Protein AF-A0A2A7UWH9-F1 (afdb_monomer_lite)

Organism: Comamonas terrigena (NCBI:txid32013)

Sequence (131 aa):
MLSTFETRFSTLLKKLEAAPSCDNAEAAFTLFRDLWVASNEEHASPSSVLEYLRSRRFCAEHGWQGLSTGVCYVDNSESPDTRLYLHQDGSIVIQRLTPDSSTILFSKPGRRKKTEQAAPVPADASHDIGH

Secondary structure (DSSP, 8-state):
-PPPHHHHHHHHHHHHHHSPPPSSHHHHHHHHHHHHHHHHHHTT--HHHHHHHHH--SSGGGT-BSTTSSEEEEE-SS-TTEEEEEETTS-EEEEEE-SS-EEEEEEE---------PPPPPP--------

pLDDT: mean 88.62, std 16.27, range [43.56, 98.44]

Structure (mmCIF, N/CA/C/O backbone):
data_AF-A0A2A7UWH9-F1
#
_entry.id   AF-A0A2A7UWH9-F1
#
loop_
_atom_site.group_PDB
_atom_site.id
_atom_site.type_symbol
_atom_site.label_atom_id
_atom_site.label_alt_id
_atom_site.label_comp_id
_atom_site.label_asym_id
_atom_site.label_entity_id
_atom_site.label_seq_id
_atom_site.pdbx_PDB_ins_code
_atom_site.Cartn_x
_atom_site.Cartn_y
_atom_site.Cartn_z
_atom_site.occupancy
_atom_site.B_iso_or_equiv
_atom_site.auth_seq_id
_atom_site.auth_comp_id
_atom_site.auth_asym_id
_atom_site.auth_atom_id
_atom_site.pdbx_PDB_model_num
ATOM 1 N N . MET A 1 1 ? 15.291 2.971 -19.918 1.00 52.66 1 MET A N 1
ATOM 2 C CA . MET A 1 1 ? 15.238 3.588 -18.575 1.00 52.66 1 MET A CA 1
ATOM 3 C C . MET A 1 1 ? 14.269 2.771 -17.748 1.00 52.66 1 MET A C 1
ATOM 5 O O . MET A 1 1 ? 13.200 2.469 -18.263 1.00 52.66 1 MET A O 1
ATOM 9 N N . LEU A 1 2 ? 14.649 2.365 -16.536 1.00 61.34 2 LEU A N 1
ATOM 10 C CA . LEU A 1 2 ? 13.701 1.749 -15.605 1.00 61.34 2 LEU A CA 1
ATOM 11 C C . LEU A 1 2 ? 12.663 2.805 -15.210 1.00 61.34 2 LEU A C 1
ATOM 13 O O . LEU A 1 2 ? 13.012 3.976 -15.047 1.00 61.34 2 LEU A O 1
ATOM 17 N N . SER A 1 3 ? 11.398 2.407 -15.100 1.00 79.44 3 SER A N 1
ATOM 18 C CA . SER A 1 3 ? 10.361 3.286 -14.564 1.00 79.44 3 SER A CA 1
ATOM 19 C C . SER A 1 3 ? 10.724 3.723 -13.142 1.00 79.44 3 SER A C 1
ATOM 21 O O . SER A 1 3 ? 11.386 2.992 -12.402 1.00 79.44 3 SER A O 1
ATOM 23 N N . THR A 1 4 ? 10.318 4.924 -12.744 1.00 90.31 4 THR A N 1
ATOM 24 C CA . THR A 1 4 ? 10.499 5.396 -11.365 1.00 90.31 4 THR A CA 1
ATOM 25 C C . THR A 1 4 ? 9.361 4.893 -10.480 1.00 90.31 4 THR A C 1
ATOM 27 O O . THR A 1 4 ? 8.282 4.554 -10.978 1.00 90.31 4 THR A O 1
ATOM 30 N N . PHE A 1 5 ? 9.587 4.883 -9.163 1.00 92.06 5 PHE A N 1
ATOM 31 C CA . PHE A 1 5 ? 8.538 4.644 -8.170 1.00 92.06 5 PHE A CA 1
ATOM 32 C C . PHE A 1 5 ? 7.292 5.494 -8.447 1.00 92.06 5 PHE A C 1
ATOM 34 O O . PHE A 1 5 ? 6.202 4.950 -8.582 1.00 92.06 5 PHE A O 1
ATOM 41 N N . GLU A 1 6 ? 7.472 6.805 -8.624 1.00 93.56 6 GLU A N 1
ATOM 42 C CA . GLU A 1 6 ? 6.387 7.771 -8.838 1.00 93.56 6 GLU A CA 1
ATOM 43 C C . GLU A 1 6 ? 5.535 7.448 -10.072 1.00 93.56 6 GLU A C 1
ATOM 45 O O . GLU A 1 6 ? 4.307 7.517 -10.021 1.00 93.56 6 GLU A O 1
ATOM 50 N N . THR A 1 7 ? 6.158 7.020 -11.176 1.00 94.62 7 THR A N 1
ATOM 51 C CA . THR A 1 7 ? 5.419 6.633 -12.386 1.00 94.62 7 THR A CA 1
ATOM 52 C C . THR A 1 7 ? 4.557 5.395 -12.135 1.00 94.62 7 THR A C 1
ATOM 54 O O . THR A 1 7 ? 3.369 5.387 -12.469 1.00 94.62 7 THR A O 1
ATOM 57 N N . ARG A 1 8 ? 5.122 4.359 -11.501 1.00 96.19 8 ARG A N 1
ATOM 58 C CA . ARG A 1 8 ? 4.374 3.139 -11.157 1.00 96.19 8 ARG A CA 1
ATOM 59 C C . ARG A 1 8 ? 3.269 3.433 -10.151 1.00 96.19 8 ARG A C 1
ATOM 61 O O . ARG A 1 8 ? 2.155 2.933 -10.294 1.00 96.19 8 ARG A O 1
ATOM 68 N N . PHE A 1 9 ? 3.570 4.260 -9.155 1.00 96.81 9 PHE A N 1
ATOM 69 C CA . PHE A 1 9 ? 2.654 4.664 -8.100 1.00 96.81 9 PHE A CA 1
ATOM 70 C C . PHE A 1 9 ? 1.474 5.462 -8.661 1.00 96.81 9 PHE A C 1
ATOM 72 O O . PHE A 1 9 ? 0.329 5.139 -8.368 1.00 96.81 9 PHE A O 1
ATOM 79 N N . SER A 1 10 ? 1.713 6.410 -9.571 1.00 96.94 10 SER A N 1
ATOM 80 C CA . SER A 1 10 ? 0.638 7.123 -10.270 1.00 96.94 10 SER A CA 1
ATOM 81 C C . SER A 1 10 ? -0.284 6.172 -11.047 1.00 96.94 10 SER A C 1
ATOM 83 O O . SER A 1 10 ? -1.510 6.302 -10.981 1.00 96.94 10 SER A O 1
ATOM 85 N N . THR A 1 11 ? 0.277 5.174 -11.740 1.00 97.81 11 THR A N 1
ATOM 86 C CA . THR A 1 11 ? -0.515 4.130 -12.414 1.00 97.81 11 THR A CA 1
ATOM 87 C C . THR A 1 11 ? -1.328 3.297 -11.419 1.00 97.81 11 THR A C 1
ATOM 89 O O . THR A 1 11 ? -2.509 3.048 -11.667 1.00 97.81 11 THR A O 1
ATOM 92 N N . LEU A 1 12 ? -0.751 2.928 -10.274 1.00 98.06 12 LEU A N 1
ATOM 93 C CA . LEU A 1 12 ? -1.465 2.229 -9.205 1.00 98.06 12 LEU A CA 1
ATOM 94 C C . LEU A 1 12 ? -2.662 3.034 -8.697 1.00 98.06 12 LEU A C 1
ATOM 96 O O . LEU A 1 12 ? -3.753 2.478 -8.593 1.00 98.06 12 LEU A O 1
ATOM 100 N N . LEU A 1 13 ? -2.480 4.326 -8.410 1.00 98.06 13 LEU A N 1
ATOM 101 C CA . LEU A 1 13 ? -3.563 5.175 -7.906 1.00 98.06 13 LEU A CA 1
ATOM 102 C C . LEU A 1 13 ? -4.736 5.228 -8.892 1.00 98.06 13 LEU A C 1
ATOM 104 O O . LEU A 1 13 ? -5.884 5.064 -8.489 1.00 98.06 13 LEU A O 1
ATOM 108 N N . LYS A 1 14 ? -4.457 5.349 -10.196 1.00 98.00 14 LYS A N 1
ATOM 109 C CA . LYS A 1 14 ? -5.494 5.302 -11.243 1.00 98.00 14 LYS A CA 1
ATOM 110 C C . LYS A 1 14 ? -6.238 3.965 -11.268 1.00 98.00 14 LYS A C 1
ATOM 112 O O . LYS A 1 14 ? -7.456 3.944 -11.430 1.00 98.00 14 LYS A O 1
ATOM 117 N N . LYS A 1 15 ? -5.526 2.846 -11.102 1.00 98.38 15 LYS A N 1
ATOM 118 C CA . LYS A 1 15 ? -6.151 1.515 -11.056 1.00 98.38 15 LYS A CA 1
ATOM 119 C C . LYS A 1 15 ? -6.996 1.327 -9.789 1.00 98.38 15 LYS A C 1
ATOM 121 O O . LYS A 1 15 ? -8.087 0.775 -9.878 1.00 98.38 15 LYS A O 1
ATOM 126 N N . LEU A 1 16 ? -6.530 1.806 -8.633 1.00 97.94 16 LEU A N 1
ATOM 127 C CA . LEU A 1 16 ? -7.284 1.767 -7.373 1.00 97.94 16 LEU A CA 1
ATOM 128 C C . LEU A 1 16 ? -8.559 2.618 -7.437 1.00 97.94 16 LEU A C 1
ATOM 130 O O . LEU A 1 16 ? -9.602 2.200 -6.928 1.00 97.94 16 LEU A O 1
ATOM 134 N N . GLU A 1 17 ? -8.499 3.780 -8.088 1.00 97.62 17 GLU A N 1
ATOM 135 C CA . GLU A 1 17 ? -9.665 4.638 -8.317 1.00 97.62 17 GLU A CA 1
ATOM 136 C C . GLU A 1 17 ? -10.764 3.870 -9.070 1.00 97.62 17 GLU A C 1
ATOM 138 O O . GLU A 1 17 ? -11.900 3.788 -8.600 1.00 97.62 17 GLU A O 1
ATOM 143 N N . ALA A 1 18 ? -10.398 3.200 -10.168 1.00 97.44 18 ALA A N 1
ATOM 144 C CA . ALA A 1 18 ? -11.317 2.434 -11.014 1.00 97.44 18 ALA A CA 1
ATOM 145 C C . ALA A 1 18 ? -11.770 1.085 -10.420 1.00 97.44 18 ALA A C 1
ATOM 147 O O . ALA A 1 18 ? -12.735 0.488 -10.900 1.00 97.44 18 ALA A O 1
ATOM 148 N N . ALA A 1 19 ? -11.077 0.574 -9.402 1.00 97.00 19 ALA A N 1
ATOM 149 C CA . ALA A 1 19 ? -11.380 -0.719 -8.802 1.00 97.00 19 ALA A CA 1
ATOM 150 C C . ALA A 1 19 ? -12.697 -0.709 -7.994 1.00 97.00 19 ALA A C 1
ATOM 152 O O . ALA A 1 19 ? -13.125 0.343 -7.509 1.00 97.00 19 ALA A O 1
ATOM 153 N N . PRO A 1 20 ? -13.343 -1.867 -7.777 1.00 95.56 20 PRO A N 1
ATOM 154 C CA . PRO A 1 20 ? -14.473 -1.961 -6.856 1.00 95.56 20 PRO A CA 1
ATOM 155 C C . PRO A 1 20 ? -14.048 -1.718 -5.396 1.00 95.56 20 PRO A C 1
ATOM 157 O O . PRO A 1 20 ? -12.888 -1.900 -5.025 1.00 95.56 20 PRO A O 1
ATOM 160 N N . SER A 1 21 ? -14.999 -1.319 -4.546 1.00 96.06 21 SER A N 1
ATOM 161 C CA . SER A 1 21 ? -14.794 -1.286 -3.091 1.00 96.06 21 SER A CA 1
ATOM 162 C C . SER A 1 21 ? -14.650 -2.699 -2.522 1.00 96.06 21 SER A C 1
ATOM 164 O O . SER A 1 21 ? -15.295 -3.636 -2.996 1.00 96.06 21 SER A O 1
ATOM 166 N N . CYS A 1 22 ? -13.826 -2.832 -1.483 1.00 96.94 22 CYS A N 1
ATOM 167 C CA . CYS A 1 22 ? -13.586 -4.090 -0.778 1.00 96.94 22 CYS A CA 1
ATOM 168 C C . CYS A 1 22 ? -14.472 -4.210 0.463 1.00 96.94 22 CYS A C 1
ATOM 170 O O . CYS A 1 22 ? -14.890 -3.199 1.017 1.00 96.94 22 CYS A O 1
ATOM 172 N N . ASP A 1 23 ? -14.722 -5.439 0.914 1.00 95.00 23 ASP A N 1
ATOM 173 C CA . ASP A 1 23 ? -15.596 -5.710 2.067 1.00 95.00 23 ASP A CA 1
ATOM 174 C C . ASP A 1 23 ? -14.830 -5.841 3.396 1.00 95.00 23 ASP A C 1
ATOM 176 O O . ASP A 1 23 ? -15.436 -5.827 4.470 1.00 95.00 23 ASP A O 1
ATOM 180 N N . ASN A 1 24 ? -13.510 -6.040 3.324 1.00 95.88 24 ASN A N 1
ATOM 181 C CA . ASN A 1 24 ? -12.623 -6.196 4.473 1.00 95.88 24 ASN A CA 1
ATOM 182 C C . ASN A 1 24 ? -11.152 -5.919 4.111 1.00 95.88 24 ASN A C 1
ATOM 184 O O . ASN A 1 24 ? -10.801 -5.769 2.936 1.00 95.88 24 ASN A O 1
ATOM 188 N N . ALA A 1 25 ? -10.292 -5.870 5.133 1.00 96.31 25 ALA A N 1
ATOM 189 C CA . ALA A 1 25 ? -8.866 -5.583 4.987 1.00 96.31 25 ALA A CA 1
ATOM 190 C C . ALA A 1 25 ? -8.109 -6.618 4.127 1.00 96.31 25 ALA A C 1
ATOM 192 O O . ALA A 1 25 ? -7.237 -6.234 3.355 1.00 96.31 25 ALA A O 1
ATOM 193 N N . GLU A 1 26 ? -8.447 -7.908 4.196 1.00 96.50 26 GLU A N 1
ATOM 194 C CA . GLU A 1 26 ? -7.784 -8.964 3.407 1.00 96.50 26 GLU A CA 1
ATOM 195 C C . GLU A 1 26 ? -8.112 -8.865 1.910 1.00 96.50 26 GLU A C 1
ATOM 197 O O . GLU A 1 26 ? -7.238 -9.023 1.051 1.00 96.50 26 GLU A O 1
ATOM 202 N N . ALA A 1 27 ? -9.369 -8.554 1.587 1.00 97.19 27 ALA A N 1
ATOM 203 C CA . ALA A 1 27 ? -9.802 -8.269 0.226 1.00 97.19 27 ALA A CA 1
ATOM 204 C C . ALA A 1 27 ? -9.110 -7.007 -0.309 1.00 97.19 27 ALA A C 1
ATOM 206 O O . ALA A 1 27 ? -8.596 -7.013 -1.428 1.00 97.19 27 ALA A O 1
ATOM 207 N N . ALA A 1 28 ? -9.019 -5.960 0.517 1.00 97.88 28 ALA A N 1
ATOM 208 C CA . ALA A 1 28 ? -8.311 -4.729 0.180 1.00 97.88 28 ALA A CA 1
ATOM 209 C C . ALA A 1 28 ? -6.808 -4.960 -0.044 1.00 97.88 28 ALA A C 1
ATOM 211 O O . ALA A 1 28 ? -6.241 -4.431 -1.000 1.00 97.88 28 ALA A O 1
ATOM 212 N N . PHE A 1 29 ? -6.173 -5.803 0.777 1.00 98.12 29 PHE A N 1
ATOM 213 C CA . PHE A 1 29 ? -4.785 -6.223 0.595 1.00 98.12 29 PHE A CA 1
ATOM 214 C C . PHE A 1 29 ? -4.585 -6.947 -0.737 1.00 98.12 29 PHE A C 1
ATOM 216 O O . PHE A 1 29 ? -3.669 -6.611 -1.487 1.00 98.12 29 PHE A O 1
ATOM 223 N N . THR A 1 30 ? -5.441 -7.928 -1.031 1.00 98.12 30 THR A N 1
ATOM 224 C CA . THR A 1 30 ? -5.357 -8.729 -2.258 1.00 98.12 30 THR A CA 1
ATOM 225 C C . THR A 1 30 ? -5.509 -7.838 -3.486 1.00 98.12 30 THR A C 1
ATOM 227 O O . THR A 1 30 ? -4.649 -7.860 -4.364 1.00 98.12 30 THR A O 1
ATOM 230 N N . LEU A 1 31 ? -6.529 -6.972 -3.494 1.00 98.31 31 LEU A N 1
ATOM 231 C CA . LEU A 1 31 ? -6.741 -5.988 -4.553 1.00 98.31 31 LEU A CA 1
ATOM 232 C C . LEU A 1 31 ? -5.522 -5.072 -4.720 1.00 98.31 31 LEU A C 1
ATOM 234 O O . LEU A 1 31 ? -5.017 -4.916 -5.830 1.00 98.31 31 LEU A O 1
ATOM 238 N N . PHE A 1 32 ? -5.031 -4.477 -3.629 1.00 98.19 32 PHE A N 1
ATOM 239 C CA . PHE A 1 32 ? -3.874 -3.584 -3.670 1.00 98.19 32 PHE A CA 1
ATOM 240 C C . PHE A 1 32 ? -2.638 -4.288 -4.240 1.00 98.19 32 PHE A C 1
ATOM 242 O O . PHE A 1 32 ? -1.991 -3.756 -5.141 1.00 98.19 32 PHE A O 1
ATOM 249 N N . ARG A 1 33 ? -2.317 -5.489 -3.741 1.00 98.12 33 ARG A N 1
ATOM 250 C CA . ARG A 1 33 ? -1.162 -6.275 -4.190 1.00 98.12 33 ARG A CA 1
ATOM 251 C C . ARG A 1 33 ? -1.257 -6.570 -5.681 1.00 98.12 33 ARG A C 1
ATOM 253 O O . ARG A 1 33 ? -0.28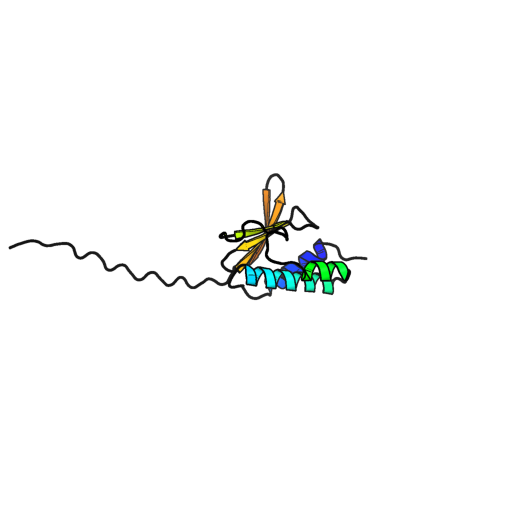8 -6.338 -6.401 1.00 98.12 33 ARG A O 1
ATOM 260 N N . ASP A 1 34 ? -2.404 -7.053 -6.143 1.00 98.44 34 ASP A N 1
ATOM 261 C CA . ASP A 1 34 ? -2.583 -7.466 -7.534 1.00 98.44 34 ASP A CA 1
ATOM 262 C C . ASP A 1 34 ? -2.492 -6.259 -8.481 1.00 98.44 34 ASP A C 1
ATOM 264 O O . ASP A 1 34 ? -1.813 -6.319 -9.509 1.00 98.44 34 ASP A O 1
ATOM 268 N N . LEU A 1 35 ? -3.068 -5.115 -8.096 1.00 98.38 35 LEU A N 1
ATOM 269 C CA . LEU A 1 35 ? -2.934 -3.867 -8.851 1.00 98.38 35 LEU A CA 1
ATOM 270 C C . LEU A 1 35 ? -1.513 -3.299 -8.814 1.00 98.38 35 LEU A C 1
ATOM 272 O O . LEU A 1 35 ? -1.063 -2.711 -9.803 1.00 98.38 35 LEU A O 1
ATOM 276 N N . TRP A 1 36 ? -0.784 -3.476 -7.711 1.00 97.69 36 TRP A N 1
ATOM 277 C CA . TRP A 1 36 ? 0.606 -3.042 -7.617 1.00 97.69 36 TRP A CA 1
ATOM 278 C C . TRP A 1 36 ? 1.522 -3.886 -8.499 1.00 97.69 36 TRP A C 1
ATOM 280 O O . TRP A 1 36 ? 2.346 -3.328 -9.225 1.00 97.69 36 TRP A O 1
ATOM 290 N N . VAL A 1 37 ? 1.324 -5.206 -8.526 1.00 97.75 37 VAL A N 1
ATOM 291 C CA . VAL A 1 37 ? 1.999 -6.115 -9.464 1.00 97.75 37 VAL A CA 1
ATOM 292 C C . VAL A 1 37 ? 1.695 -5.711 -10.906 1.00 97.75 37 VAL A C 1
ATOM 294 O O . VAL A 1 37 ? 2.632 -5.491 -11.668 1.00 97.75 37 VAL A O 1
ATOM 297 N N . ALA A 1 38 ? 0.420 -5.524 -11.261 1.00 97.88 38 ALA A N 1
ATOM 298 C CA . ALA A 1 38 ? 0.025 -5.134 -12.615 1.00 97.88 38 ALA A CA 1
ATOM 299 C C . ALA A 1 38 ? 0.625 -3.782 -13.038 1.00 97.88 38 ALA A C 1
ATOM 301 O O . ALA A 1 38 ? 1.047 -3.616 -14.178 1.00 97.88 38 ALA A O 1
ATOM 302 N N . SER A 1 39 ? 0.702 -2.816 -12.117 1.00 97.50 39 SER A N 1
ATOM 303 C CA . SER A 1 39 ? 1.342 -1.518 -12.378 1.00 97.50 39 SER A CA 1
ATOM 304 C C . SER A 1 39 ? 2.851 -1.662 -12.590 1.00 97.50 39 SER A C 1
ATOM 306 O O . SER A 1 39 ? 3.416 -1.000 -13.451 1.00 97.50 39 SER A O 1
ATOM 308 N N . ASN A 1 40 ? 3.519 -2.535 -11.833 1.00 96.69 40 ASN A N 1
ATOM 309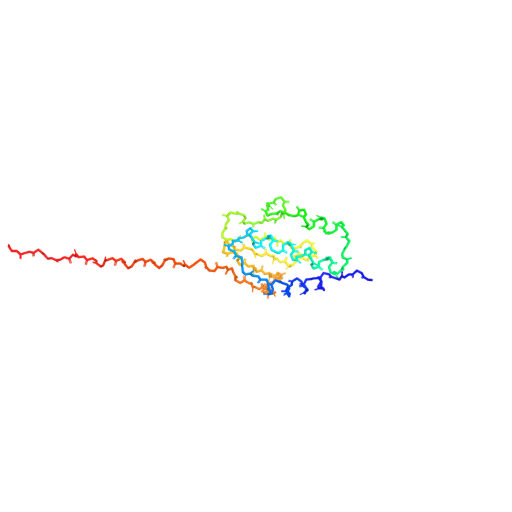 C CA . ASN A 1 40 ? 4.943 -2.814 -12.023 1.00 96.69 40 ASN A CA 1
ATOM 310 C C . ASN A 1 40 ? 5.221 -3.541 -13.346 1.00 96.69 40 ASN A C 1
ATOM 312 O O . ASN A 1 40 ? 6.200 -3.231 -14.020 1.00 96.69 40 ASN A O 1
ATOM 316 N N . GLU A 1 41 ? 4.354 -4.470 -13.733 1.00 96.31 41 GLU A N 1
ATOM 317 C CA . GLU A 1 41 ? 4.456 -5.222 -14.985 1.00 96.31 41 GLU A CA 1
ATOM 318 C C . GLU A 1 41 ? 4.256 -4.320 -16.214 1.00 96.31 41 GLU A C 1
ATOM 320 O O . GLU A 1 41 ? 5.071 -4.354 -17.134 1.00 96.31 41 GLU A O 1
ATOM 325 N N . GLU A 1 42 ? 3.257 -3.429 -16.186 1.00 96.62 42 GLU A N 1
ATOM 326 C CA . GLU A 1 42 ? 3.006 -2.420 -17.234 1.00 96.62 42 GLU A CA 1
ATOM 327 C C . GLU A 1 42 ? 4.218 -1.504 -17.474 1.00 96.62 42 GLU A C 1
ATOM 329 O O . GLU A 1 42 ? 4.468 -1.051 -18.589 1.00 96.62 42 GLU A O 1
ATOM 334 N N . HIS A 1 43 ? 5.005 -1.274 -16.425 1.00 95.69 43 HIS A N 1
ATOM 335 C CA . HIS A 1 43 ? 6.183 -0.412 -16.438 1.00 95.69 43 HIS A CA 1
ATOM 336 C C . HIS A 1 43 ? 7.511 -1.180 -16.503 1.00 95.69 43 HIS A C 1
ATOM 338 O O . HIS A 1 43 ? 8.558 -0.630 -16.138 1.00 95.69 43 HIS A O 1
ATOM 344 N N . ALA A 1 44 ? 7.464 -2.435 -16.965 1.00 94.25 44 ALA A N 1
ATOM 345 C CA . ALA A 1 44 ? 8.611 -3.308 -17.212 1.00 94.25 44 ALA A CA 1
ATOM 346 C C . ALA A 1 44 ? 9.575 -3.442 -16.015 1.00 94.25 44 ALA A C 1
ATOM 348 O O . ALA A 1 44 ? 10.797 -3.500 -16.189 1.00 94.25 44 ALA A O 1
ATOM 349 N N . SER A 1 45 ? 9.039 -3.483 -14.788 1.00 93.94 45 SER A N 1
ATOM 350 C CA . SER A 1 45 ? 9.834 -3.805 -13.599 1.00 93.94 45 SER A CA 1
ATOM 351 C C . SER A 1 45 ? 10.473 -5.200 -13.733 1.00 93.94 45 SER A C 1
ATOM 353 O O . SER A 1 45 ? 9.865 -6.099 -14.320 1.00 93.94 45 SER A O 1
ATOM 355 N N . PRO A 1 46 ? 11.674 -5.428 -13.165 1.00 94.56 46 PRO A N 1
ATOM 356 C CA . PRO A 1 46 ? 12.334 -6.733 -13.214 1.00 94.56 46 PRO A CA 1
ATOM 357 C C . PRO A 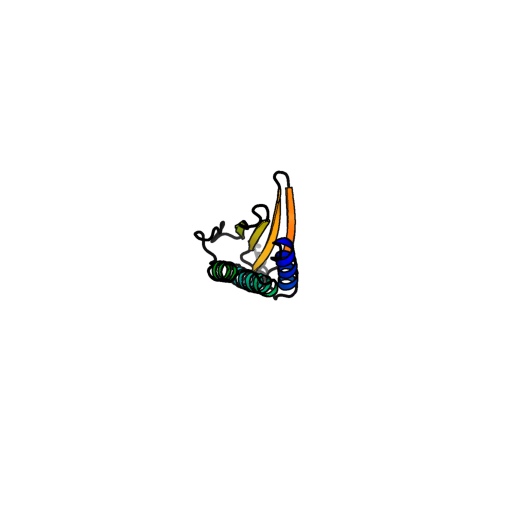1 46 ? 11.472 -7.865 -12.637 1.00 94.56 46 PRO A C 1
ATOM 359 O O . PRO A 1 46 ? 10.771 -7.666 -11.643 1.00 94.56 46 PRO A O 1
ATOM 362 N N . SER A 1 47 ? 11.594 -9.080 -13.183 1.00 95.12 47 SER A N 1
ATOM 363 C CA . SER A 1 47 ? 10.840 -10.255 -12.711 1.00 95.12 47 SER A CA 1
ATOM 364 C C . SER A 1 47 ? 11.030 -10.530 -11.219 1.00 95.12 47 SER A C 1
ATOM 366 O O . SER A 1 47 ? 10.069 -10.877 -10.542 1.00 95.12 47 SER A O 1
ATOM 368 N N . SER A 1 48 ? 12.229 -10.287 -10.681 1.00 95.31 48 SER A N 1
ATOM 369 C CA . SER A 1 48 ? 12.514 -10.421 -9.247 1.00 95.31 48 SER A CA 1
ATOM 370 C C . SER A 1 48 ? 11.671 -9.480 -8.381 1.00 95.31 48 SER A C 1
ATOM 372 O O . SER A 1 48 ? 11.242 -9.859 -7.294 1.00 95.31 48 SER A O 1
ATOM 374 N N . VAL A 1 49 ? 11.377 -8.268 -8.867 1.00 93.75 49 VAL A N 1
ATOM 375 C CA . VAL A 1 49 ? 10.472 -7.326 -8.193 1.00 93.75 49 VAL A CA 1
ATOM 376 C C . VAL A 1 49 ? 9.042 -7.853 -8.248 1.00 93.75 49 VAL A C 1
ATOM 378 O O . VAL A 1 49 ? 8.352 -7.850 -7.233 1.00 93.75 49 VAL A O 1
ATOM 381 N N . LEU A 1 50 ? 8.594 -8.354 -9.401 1.00 96.38 50 LEU A N 1
ATOM 382 C CA . LEU A 1 50 ? 7.247 -8.918 -9.542 1.00 96.38 50 LEU A CA 1
ATOM 383 C C . LEU A 1 50 ? 7.045 -10.140 -8.635 1.00 96.38 50 LEU A C 1
ATOM 385 O O . LEU A 1 50 ? 6.023 -10.240 -7.960 1.00 96.38 50 LEU A O 1
ATOM 389 N N . GLU A 1 51 ? 8.021 -11.044 -8.577 1.00 97.19 51 GLU A N 1
ATOM 390 C CA . GLU A 1 51 ? 8.023 -12.207 -7.683 1.00 97.19 51 GLU A CA 1
ATOM 391 C C . GLU A 1 51 ? 8.015 -11.788 -6.216 1.00 97.19 51 GLU A C 1
ATOM 393 O O . GLU A 1 51 ? 7.201 -12.289 -5.437 1.00 97.19 51 GLU A O 1
ATOM 398 N N . TYR A 1 52 ? 8.848 -10.810 -5.849 1.00 95.44 52 TYR A N 1
ATOM 399 C CA . TYR A 1 52 ? 8.844 -10.235 -4.510 1.00 95.44 52 TYR A CA 1
ATOM 400 C C . TYR A 1 52 ? 7.456 -9.700 -4.136 1.00 95.44 52 TYR A C 1
ATOM 402 O O . TYR A 1 52 ? 6.927 -10.068 -3.087 1.00 95.44 52 TYR A O 1
ATOM 410 N N . LEU A 1 53 ? 6.823 -8.905 -5.003 1.00 95.69 53 LEU A N 1
ATOM 411 C CA . LEU A 1 53 ? 5.489 -8.349 -4.760 1.00 95.69 53 LEU A CA 1
ATOM 412 C C . LEU A 1 53 ? 4.410 -9.436 -4.661 1.00 95.69 53 LEU A C 1
ATOM 414 O O . LEU A 1 53 ? 3.589 -9.402 -3.743 1.00 95.69 53 LEU A O 1
ATOM 418 N N . ARG A 1 54 ? 4.439 -10.434 -5.552 1.00 97.06 54 ARG A N 1
ATOM 419 C CA . ARG A 1 54 ? 3.516 -11.584 -5.537 1.00 97.06 54 ARG A CA 1
ATOM 420 C C . ARG A 1 54 ? 3.678 -12.437 -4.278 1.00 97.06 54 ARG A C 1
ATOM 422 O O . ARG A 1 54 ? 2.693 -12.968 -3.774 1.00 97.06 54 ARG A O 1
ATOM 429 N N . SER A 1 55 ? 4.896 -12.535 -3.742 1.00 96.75 55 SER A N 1
ATOM 430 C CA . SER A 1 55 ? 5.175 -13.285 -2.513 1.00 96.75 55 SER A CA 1
ATOM 431 C C . SER A 1 55 ? 4.621 -12.618 -1.250 1.00 96.75 55 SER A C 1
ATOM 433 O O . SER A 1 55 ? 4.544 -13.266 -0.204 1.00 96.75 55 SER A O 1
ATOM 435 N N . ARG A 1 56 ? 4.238 -11.331 -1.309 1.00 96.56 56 ARG A N 1
ATOM 436 C CA . ARG A 1 56 ? 3.784 -10.596 -0.126 1.00 96.56 56 ARG A CA 1
ATOM 437 C C . ARG A 1 56 ? 2.472 -11.161 0.418 1.00 96.56 56 ARG A C 1
ATOM 439 O O . ARG A 1 56 ? 1.569 -11.535 -0.329 1.00 96.56 56 ARG A O 1
ATOM 446 N N . ARG A 1 57 ? 2.367 -11.167 1.748 1.00 97.25 57 ARG A N 1
ATOM 447 C CA . ARG A 1 57 ? 1.234 -11.663 2.526 1.00 97.25 57 ARG A CA 1
ATOM 448 C C . ARG A 1 57 ? 0.794 -10.601 3.525 1.00 97.25 57 ARG A C 1
ATOM 450 O O . ARG A 1 57 ? 1.583 -9.732 3.898 1.00 97.25 57 ARG A O 1
ATOM 457 N N . PHE A 1 58 ? -0.460 -10.693 3.945 1.00 97.00 58 PHE A N 1
ATOM 458 C CA . PHE A 1 58 ? -1.047 -9.845 4.975 1.00 97.00 58 PHE A CA 1
ATOM 459 C C . PHE A 1 58 ? -0.711 -10.398 6.367 1.00 97.00 58 PHE A C 1
ATOM 461 O O . PHE A 1 58 ? -1.550 -10.996 7.031 1.00 97.00 58 PHE A O 1
ATOM 468 N N . CYS A 1 59 ? 0.561 -10.300 6.762 1.00 96.88 59 CYS A N 1
ATOM 469 C CA . CYS A 1 59 ? 1.067 -10.839 8.027 1.00 96.88 59 CYS A CA 1
ATOM 470 C C . CYS A 1 59 ? 2.241 -10.018 8.588 1.00 96.88 59 CYS A C 1
ATOM 472 O O . CYS A 1 59 ? 2.870 -9.232 7.868 1.00 96.88 59 CYS A O 1
ATOM 474 N N . ALA A 1 60 ? 2.530 -10.196 9.881 1.00 96.81 60 ALA A N 1
ATOM 475 C CA . ALA A 1 60 ? 3.485 -9.373 10.624 1.00 96.81 60 ALA A CA 1
ATOM 476 C C . ALA A 1 60 ? 4.917 -9.531 10.100 1.00 96.81 60 ALA A C 1
ATOM 478 O O . ALA A 1 60 ? 5.663 -8.560 9.995 1.00 96.81 60 ALA A O 1
ATOM 479 N N . GLU A 1 61 ? 5.278 -10.740 9.674 1.00 97.06 61 GLU A N 1
ATOM 480 C CA . GLU A 1 61 ? 6.580 -11.078 9.086 1.00 97.06 61 GLU A CA 1
ATOM 481 C C . GLU A 1 61 ? 6.836 -10.292 7.793 1.00 97.06 61 GLU A C 1
ATOM 483 O O . GLU A 1 61 ? 7.973 -10.105 7.365 1.00 97.06 61 GLU A O 1
ATOM 488 N N . HIS A 1 62 ? 5.765 -9.816 7.160 1.00 96.12 62 HIS A N 1
ATOM 489 C CA . HIS A 1 62 ? 5.801 -8.986 5.967 1.00 96.12 62 HIS A CA 1
ATOM 490 C C . HIS A 1 62 ? 5.568 -7.503 6.308 1.00 96.12 62 HIS A C 1
ATOM 492 O O . HIS A 1 62 ? 5.124 -6.726 5.461 1.00 96.12 62 HIS A O 1
ATOM 498 N N . GLY A 1 63 ? 5.905 -7.093 7.531 1.00 95.94 63 GLY A N 1
ATOM 499 C CA . GLY A 1 63 ? 5.929 -5.698 7.968 1.00 95.94 63 GLY A CA 1
ATOM 500 C C . GLY A 1 63 ? 4.558 -5.099 8.270 1.00 95.94 63 GLY A C 1
ATOM 501 O O . GLY A 1 63 ? 4.485 -3.909 8.573 1.00 95.94 63 GLY A O 1
ATOM 502 N N . TRP A 1 64 ? 3.483 -5.889 8.195 1.00 97.62 64 TRP A N 1
ATOM 503 C CA . TRP A 1 64 ? 2.161 -5.413 8.581 1.00 97.62 64 TRP A CA 1
ATOM 504 C C . TRP A 1 64 ? 2.078 -5.212 10.087 1.00 97.62 64 TRP A C 1
ATOM 506 O O . TRP A 1 64 ? 2.409 -6.089 10.881 1.00 97.62 64 TRP A O 1
ATOM 516 N N . GLN A 1 65 ? 1.571 -4.051 10.467 1.00 97.69 65 GLN A N 1
ATOM 517 C CA . GLN A 1 65 ? 1.334 -3.646 11.840 1.00 97.69 65 GLN A CA 1
ATOM 518 C C . GLN A 1 65 ? -0.165 -3.458 12.065 1.00 97.69 65 GLN A C 1
ATOM 520 O O . GLN A 1 65 ? -0.929 -3.266 11.119 1.00 97.69 65 GLN A O 1
ATOM 525 N N . GLY A 1 66 ? -0.600 -3.531 13.324 1.00 95.75 66 GLY A N 1
ATOM 526 C CA . GLY A 1 66 ? -2.017 -3.379 13.670 1.00 95.75 66 GLY A CA 1
ATOM 527 C C . GLY A 1 66 ? -2.911 -4.530 13.194 1.00 95.75 66 GLY A C 1
ATOM 528 O O . GLY A 1 66 ? -4.129 -4.363 13.139 1.00 95.75 66 GLY A O 1
ATOM 529 N N . LEU A 1 67 ? -2.336 -5.695 12.867 1.00 93.94 67 LEU A N 1
ATOM 530 C CA . LEU A 1 67 ? -3.104 -6.905 12.563 1.00 93.94 67 LEU A CA 1
ATOM 531 C C . LEU A 1 67 ? -4.050 -7.238 13.723 1.00 93.94 67 LEU A C 1
ATOM 533 O O . LEU A 1 67 ? -3.702 -7.057 14.889 1.00 93.94 67 LEU A O 1
ATOM 537 N N . SER A 1 68 ? -5.257 -7.695 13.390 1.00 88.19 68 SER A N 1
ATOM 538 C CA . SER A 1 68 ? -6.351 -7.956 14.344 1.00 88.19 68 SER A CA 1
ATOM 539 C C . SER A 1 68 ? -6.923 -6.717 15.049 1.00 88.19 68 SER A C 1
ATOM 541 O O . SER A 1 68 ? -7.749 -6.855 15.949 1.00 88.19 68 SER A O 1
ATOM 543 N N . THR A 1 69 ? -6.543 -5.506 14.635 1.00 90.81 69 THR A N 1
ATOM 544 C CA . THR A 1 69 ? -7.170 -4.257 15.096 1.00 90.81 69 THR A CA 1
ATOM 545 C C . THR A 1 69 ? -8.133 -3.699 14.041 1.00 90.81 69 THR A C 1
ATOM 547 O O . THR A 1 69 ? -8.330 -4.298 12.982 1.00 90.81 69 THR A O 1
ATOM 550 N N . GLY A 1 70 ? -8.756 -2.547 14.318 1.00 90.19 70 GLY A N 1
ATOM 551 C CA . GLY A 1 70 ? -9.619 -1.845 13.361 1.00 90.19 70 GLY A CA 1
ATOM 552 C C . GLY A 1 70 ? -8.895 -1.348 12.100 1.00 90.19 70 GLY A C 1
ATOM 553 O O . GLY A 1 70 ? -9.541 -1.158 11.067 1.00 90.19 70 GLY A O 1
ATOM 554 N N . VAL A 1 71 ? -7.571 -1.148 12.177 1.00 95.62 71 VAL A N 1
ATOM 555 C CA . VAL A 1 71 ? -6.743 -0.578 11.103 1.00 95.62 71 VAL A CA 1
ATOM 556 C C . VAL A 1 71 ? -5.371 -1.251 11.077 1.00 95.62 71 VAL A C 1
ATOM 558 O O . VAL A 1 71 ? -4.625 -1.204 12.051 1.00 95.62 71 VAL A O 1
ATOM 561 N N . CYS A 1 72 ? -5.014 -1.833 9.937 1.00 97.31 72 CYS A N 1
ATOM 562 C CA . CYS A 1 72 ? -3.696 -2.412 9.686 1.00 97.31 72 CYS A CA 1
ATOM 563 C C . CYS A 1 72 ? -2.880 -1.472 8.797 1.00 97.31 72 CYS A C 1
ATOM 565 O O . CYS A 1 72 ? -3.456 -0.781 7.958 1.00 97.31 72 CYS A O 1
ATOM 567 N N . TYR A 1 73 ? -1.555 -1.455 8.926 1.00 97.94 73 TYR A N 1
ATOM 568 C CA . TYR A 1 73 ? -0.716 -0.617 8.069 1.00 97.94 73 TYR A CA 1
ATOM 569 C C . TYR A 1 73 ? 0.649 -1.224 7.757 1.00 97.94 73 TYR A C 1
ATOM 571 O O . TYR A 1 73 ? 1.131 -2.097 8.476 1.00 97.94 73 TYR A O 1
ATOM 579 N N . VAL A 1 74 ? 1.269 -0.743 6.681 1.00 97.56 74 VAL A N 1
ATOM 580 C CA . VAL A 1 74 ? 2.634 -1.096 6.280 1.00 97.56 74 VAL A CA 1
ATOM 581 C C . VAL A 1 74 ? 3.322 0.104 5.629 1.00 97.56 74 VAL A C 1
ATOM 583 O O . VAL A 1 74 ? 2.694 0.860 4.882 1.00 97.56 74 VAL A O 1
ATOM 586 N N . ASP A 1 75 ? 4.612 0.267 5.912 1.00 96.38 75 ASP A N 1
ATOM 587 C CA . ASP A 1 75 ? 5.467 1.272 5.277 1.00 96.38 75 ASP A CA 1
ATOM 588 C C . ASP A 1 75 ? 6.035 0.736 3.965 1.00 96.38 75 ASP A C 1
ATOM 590 O O . ASP A 1 75 ? 6.405 -0.437 3.857 1.00 96.38 75 ASP A O 1
ATOM 594 N N . ASN A 1 76 ? 6.098 1.588 2.946 1.00 92.75 76 ASN A N 1
ATOM 595 C CA . ASN A 1 76 ? 6.668 1.209 1.666 1.00 92.75 76 ASN A CA 1
ATOM 596 C C . ASN A 1 76 ? 8.202 1.149 1.766 1.00 92.75 76 ASN A C 1
ATOM 598 O O . ASN A 1 76 ? 8.850 2.086 2.218 1.00 92.75 76 ASN A O 1
ATOM 602 N N . SER A 1 77 ? 8.803 0.042 1.328 1.00 88.75 77 SER A N 1
ATOM 603 C CA . SER A 1 77 ? 10.254 -0.153 1.411 1.00 88.75 77 SER A CA 1
ATOM 604 C C . SER A 1 77 ? 11.057 0.704 0.426 1.00 88.75 77 SER A C 1
ATOM 606 O O . SER A 1 77 ? 12.216 1.002 0.697 1.00 88.75 77 SER A O 1
ATOM 608 N N . GLU A 1 78 ? 10.468 1.086 -0.711 1.00 89.81 78 GLU A N 1
ATOM 609 C CA . GLU A 1 78 ? 11.081 1.964 -1.721 1.00 89.81 78 GLU A CA 1
ATOM 610 C C . GLU A 1 78 ? 10.875 3.453 -1.380 1.00 89.81 78 GLU A C 1
ATOM 612 O O . GLU A 1 78 ? 11.712 4.284 -1.722 1.00 89.81 78 GLU A O 1
ATOM 617 N N . SER A 1 79 ? 9.795 3.784 -0.661 1.00 91.38 79 SER A N 1
ATOM 618 C CA . SER A 1 79 ? 9.452 5.136 -0.188 1.00 91.38 79 SER A CA 1
ATOM 619 C C . SER A 1 79 ? 8.990 5.061 1.276 1.00 91.38 79 SER A C 1
ATOM 621 O O . SER A 1 79 ? 7.792 4.962 1.527 1.00 91.38 79 SER A O 1
ATOM 623 N N . PRO A 1 80 ? 9.915 5.076 2.259 1.00 90.31 80 PRO A N 1
ATOM 624 C CA . PRO A 1 80 ? 9.585 4.896 3.682 1.00 90.31 80 PRO A CA 1
ATOM 625 C C . PRO A 1 80 ? 8.674 5.976 4.275 1.00 90.31 80 PRO A C 1
ATOM 627 O O . PRO A 1 80 ? 8.066 5.774 5.322 1.00 90.31 80 PRO A O 1
ATOM 630 N N . ASP A 1 81 ? 8.572 7.122 3.607 1.00 94.25 81 ASP A N 1
ATOM 631 C CA . ASP A 1 81 ? 7.613 8.180 3.902 1.00 94.25 81 ASP A CA 1
ATOM 632 C C 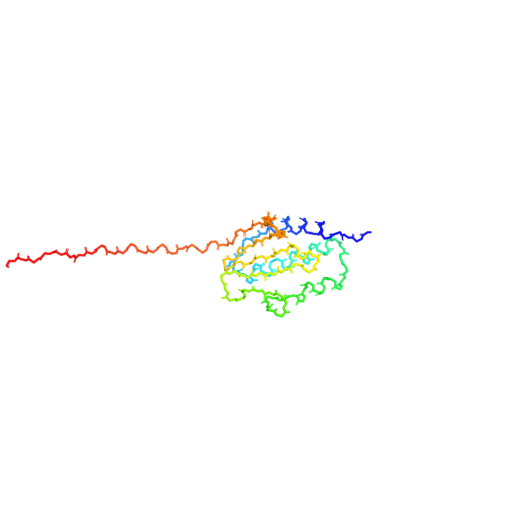. ASP A 1 81 ? 6.192 7.839 3.425 1.00 94.25 81 ASP A C 1
ATOM 634 O O . ASP A 1 81 ? 5.248 8.512 3.812 1.00 94.25 81 ASP A O 1
ATOM 638 N N . THR A 1 82 ? 5.989 6.800 2.616 1.00 96.44 82 THR A N 1
ATOM 639 C CA . THR A 1 82 ? 4.666 6.380 2.143 1.00 96.44 82 THR A CA 1
ATOM 640 C C . THR A 1 82 ? 4.137 5.206 2.962 1.00 96.44 82 THR A C 1
ATOM 642 O O . THR A 1 82 ? 4.709 4.115 2.957 1.00 96.44 82 THR A O 1
ATOM 645 N N . ARG A 1 83 ? 2.977 5.393 3.598 1.00 97.88 83 ARG A N 1
ATOM 646 C CA . ARG A 1 83 ? 2.287 4.369 4.391 1.00 97.88 83 ARG A CA 1
ATOM 647 C C . ARG A 1 83 ? 0.952 3.981 3.771 1.00 97.88 83 ARG A C 1
ATOM 649 O O . ARG A 1 83 ? 0.142 4.841 3.424 1.00 97.88 83 ARG A O 1
ATOM 656 N N . LEU A 1 84 ? 0.710 2.677 3.684 1.00 98.25 84 LEU A N 1
ATOM 657 C CA . LEU A 1 84 ? -0.573 2.089 3.311 1.00 98.25 84 LEU A CA 1
ATOM 658 C C . LEU A 1 84 ? -1.329 1.677 4.574 1.00 98.25 84 LEU A C 1
ATOM 660 O O . LEU A 1 84 ? -0.792 0.938 5.393 1.00 98.25 84 LEU A O 1
ATOM 664 N N . TYR A 1 85 ? -2.585 2.092 4.680 1.00 98.25 85 TYR A N 1
ATOM 665 C CA . TYR A 1 85 ? -3.532 1.690 5.711 1.00 98.25 85 TYR A CA 1
ATOM 666 C C . TYR A 1 85 ? -4.685 0.899 5.091 1.00 98.25 85 TYR A C 1
ATOM 668 O O . TYR A 1 85 ? -5.246 1.305 4.070 1.00 98.25 85 TYR A O 1
ATOM 676 N N . LEU A 1 86 ? -5.064 -0.198 5.743 1.00 97.88 86 LEU A N 1
ATOM 677 C CA . LEU A 1 86 ? -6.212 -1.034 5.407 1.00 97.88 86 LEU A CA 1
ATOM 678 C C . LEU A 1 86 ? -7.146 -1.124 6.613 1.00 97.88 86 LEU A C 1
ATOM 680 O O . LEU A 1 86 ? -6.745 -1.552 7.697 1.00 97.88 86 LEU A O 1
ATOM 684 N N . HIS A 1 87 ? -8.400 -0.732 6.422 1.00 96.88 87 HIS A N 1
ATOM 685 C CA . HIS A 1 87 ? -9.421 -0.755 7.466 1.00 96.88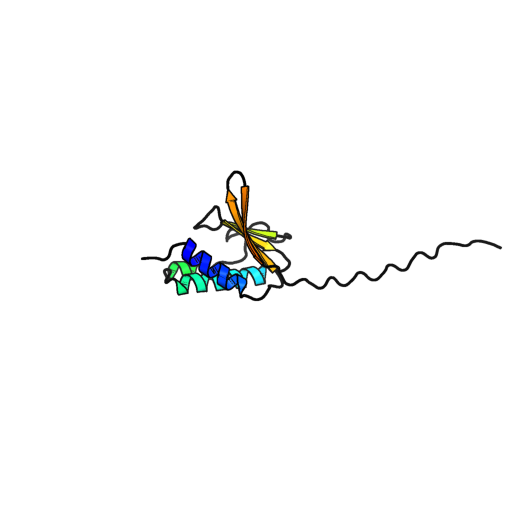 87 HIS A CA 1
ATOM 686 C C . HIS A 1 87 ? -10.236 -2.051 7.414 1.00 96.88 87 HIS A C 1
ATOM 688 O O . HIS A 1 87 ? -10.382 -2.673 6.360 1.00 96.88 87 HIS A O 1
ATOM 694 N N . GLN A 1 88 ? -10.822 -2.445 8.549 1.00 95.12 88 GLN A N 1
ATOM 695 C CA . GLN A 1 88 ? -11.667 -3.645 8.639 1.00 95.12 88 GLN A CA 1
ATOM 696 C C . GLN A 1 88 ? -12.879 -3.644 7.698 1.00 95.12 88 GLN A C 1
ATOM 698 O O . GLN A 1 88 ? -13.379 -4.716 7.368 1.00 95.12 88 GLN A O 1
ATOM 703 N N . ASP A 1 89 ? -13.351 -2.476 7.265 1.00 94.81 89 ASP A N 1
ATOM 704 C CA . ASP A 1 89 ? -14.452 -2.334 6.307 1.00 94.81 89 ASP A CA 1
ATOM 705 C C . ASP A 1 89 ? -14.000 -2.423 4.838 1.00 94.81 89 ASP A C 1
ATOM 707 O O . ASP A 1 89 ? -14.821 -2.295 3.934 1.00 94.81 89 ASP A O 1
ATOM 711 N N . GLY A 1 90 ? -12.703 -2.638 4.594 1.00 96.62 90 GLY A N 1
ATOM 712 C CA . GLY A 1 90 ? -12.106 -2.681 3.264 1.00 96.62 90 GLY A CA 1
ATOM 713 C C . GLY A 1 90 ? -11.685 -1.321 2.712 1.00 96.62 90 GLY A C 1
ATOM 714 O O . GLY A 1 90 ? -11.318 -1.243 1.539 1.00 96.62 90 GLY A O 1
ATOM 715 N N . SER A 1 91 ? -11.714 -0.254 3.519 1.00 97.69 91 SER A N 1
ATOM 716 C CA . SER A 1 91 ? -11.174 1.043 3.104 1.00 97.69 91 SER A CA 1
ATOM 717 C C . SER A 1 91 ? -9.654 0.991 2.942 1.00 97.69 91 SER A C 1
ATOM 719 O O . SER A 1 91 ? -8.946 0.379 3.747 1.00 97.69 91 SER A O 1
ATOM 721 N N . ILE A 1 92 ? -9.161 1.675 1.909 1.00 98.31 92 ILE A N 1
ATOM 722 C CA . ILE A 1 92 ? -7.739 1.815 1.581 1.00 98.31 92 ILE A CA 1
ATOM 723 C C . ILE A 1 92 ? -7.366 3.284 1.731 1.00 98.31 92 ILE A C 1
ATOM 725 O O . ILE A 1 92 ? -7.987 4.139 1.099 1.00 98.31 92 ILE A O 1
ATOM 729 N N . VAL A 1 93 ? -6.333 3.584 2.514 1.00 98.25 93 VAL A N 1
ATOM 730 C CA . VAL A 1 93 ? -5.779 4.939 2.628 1.00 98.25 93 VAL A CA 1
ATOM 731 C C . VAL A 1 93 ? -4.275 4.880 2.411 1.00 98.25 93 VAL A C 1
ATOM 733 O O . VAL A 1 93 ? -3.596 4.038 2.989 1.00 98.25 93 VAL A O 1
ATOM 736 N N . ILE A 1 94 ? -3.744 5.769 1.577 1.00 98.19 94 ILE A N 1
ATOM 737 C CA . ILE A 1 94 ? -2.304 5.910 1.359 1.00 98.19 94 ILE A CA 1
ATOM 738 C C . ILE A 1 94 ? -1.907 7.323 1.762 1.00 98.19 94 ILE A C 1
ATOM 740 O O . ILE A 1 94 ? -2.497 8.295 1.287 1.00 98.19 94 ILE A O 1
ATOM 744 N N . GLN A 1 95 ? -0.922 7.438 2.645 1.00 97.69 95 GLN A N 1
ATOM 745 C CA . GLN A 1 95 ? -0.443 8.713 3.165 1.00 97.69 95 GLN A CA 1
ATOM 746 C C . GLN A 1 95 ? 1.048 8.879 2.921 1.00 97.69 95 GLN A C 1
ATOM 748 O O . GLN A 1 95 ? 1.798 7.907 2.960 1.00 97.69 95 GLN A O 1
ATOM 753 N N . ARG A 1 96 ? 1.463 10.131 2.735 1.00 96.50 96 ARG A N 1
ATOM 754 C CA . ARG A 1 96 ? 2.846 10.566 2.892 1.00 96.50 96 ARG A CA 1
ATOM 755 C C . ARG A 1 96 ? 3.033 11.103 4.305 1.00 96.50 96 ARG A C 1
ATOM 757 O O . ARG A 1 96 ? 2.265 11.958 4.743 1.00 96.50 96 ARG A O 1
ATOM 764 N N . LEU A 1 97 ? 4.047 10.610 4.994 1.00 95.19 97 LEU A N 1
ATOM 765 C CA . LEU A 1 97 ? 4.452 10.967 6.339 1.00 95.19 97 LEU A CA 1
ATOM 766 C C . LEU A 1 97 ? 5.724 11.806 6.256 1.00 95.19 97 LEU A C 1
ATOM 768 O O . LEU A 1 97 ? 6.726 11.403 5.678 1.00 95.19 97 LEU A O 1
ATOM 772 N N . THR A 1 98 ? 5.681 12.979 6.861 1.00 92.38 98 THR A N 1
ATOM 773 C CA . THR A 1 98 ? 6.844 13.841 7.083 1.00 92.38 98 THR A CA 1
ATOM 774 C C . THR A 1 98 ? 7.044 13.990 8.592 1.00 92.38 98 THR A C 1
ATOM 776 O O . THR A 1 98 ? 6.114 13.685 9.341 1.00 92.38 98 THR A O 1
ATOM 779 N N . PRO A 1 99 ? 8.210 14.463 9.069 1.00 90.44 99 PRO A N 1
ATOM 780 C CA . PRO A 1 99 ? 8.432 14.665 10.503 1.00 90.44 99 PRO A CA 1
ATOM 781 C C . PRO A 1 99 ? 7.347 15.516 11.181 1.00 90.44 99 PRO A C 1
ATOM 783 O O . PRO A 1 99 ? 6.975 15.237 12.317 1.00 90.44 99 PRO A O 1
ATOM 786 N N . ASP A 1 100 ? 6.801 16.496 10.455 1.00 92.56 100 ASP A N 1
ATOM 787 C CA . ASP A 1 100 ? 5.896 17.506 11.011 1.00 92.56 100 ASP A CA 1
ATOM 788 C C . ASP A 1 100 ? 4.433 17.346 10.564 1.00 92.56 100 ASP A C 1
ATOM 790 O O . ASP A 1 100 ? 3.546 18.032 11.072 1.00 92.56 100 ASP A O 1
ATOM 794 N N . SER A 1 101 ? 4.148 16.482 9.582 1.00 92.75 101 SER A N 1
ATOM 795 C CA . SER A 1 101 ? 2.808 16.390 8.988 1.00 92.75 101 SER A CA 1
ATOM 796 C C . SER A 1 101 ? 2.522 15.061 8.288 1.00 92.75 101 SER A C 1
ATOM 798 O O . SER A 1 101 ? 3.434 14.308 7.939 1.00 92.75 101 SER A O 1
ATOM 800 N N . SER A 1 102 ? 1.238 14.804 8.027 1.00 93.62 102 SER A N 1
ATOM 801 C CA . SER A 1 102 ? 0.792 13.724 7.143 1.00 93.62 102 SER A CA 1
ATOM 802 C C . SER A 1 102 ? -0.129 14.268 6.052 1.00 93.62 102 SER A C 1
ATOM 804 O O . SER A 1 102 ? -0.986 15.113 6.316 1.00 93.62 102 SER A O 1
ATOM 806 N N . THR A 1 103 ? 0.043 13.767 4.829 1.00 96.69 103 THR A N 1
ATOM 807 C CA . THR A 1 103 ? -0.756 14.148 3.659 1.00 96.69 103 THR A CA 1
ATOM 808 C C . THR A 1 103 ? -1.395 12.905 3.062 1.00 96.69 103 THR A C 1
ATOM 810 O O . THR A 1 103 ? -0.698 11.952 2.714 1.00 96.69 103 THR A O 1
ATOM 813 N N . ILE A 1 104 ? -2.720 12.908 2.908 1.00 97.25 104 ILE A N 1
ATOM 814 C CA . ILE A 1 104 ? -3.433 11.829 2.215 1.00 97.25 104 ILE A CA 1
ATOM 815 C C . ILE A 1 104 ? -3.118 11.927 0.721 1.00 97.25 104 ILE A C 1
ATOM 817 O O . ILE A 1 104 ? -3.460 12.912 0.073 1.00 97.25 104 ILE A O 1
ATOM 821 N N . LEU A 1 105 ? -2.469 10.894 0.186 1.00 96.62 105 LEU A N 1
ATOM 822 C CA . LEU A 1 105 ? -2.205 10.748 -1.247 1.00 96.62 105 LEU A CA 1
ATOM 823 C C . LEU A 1 105 ? -3.389 10.092 -1.960 1.00 96.62 105 LEU A C 1
ATOM 825 O O . LEU A 1 105 ? -3.644 10.371 -3.128 1.00 96.62 105 LEU A O 1
ATOM 829 N N . PHE A 1 106 ? -4.092 9.199 -1.261 1.00 98.00 106 PHE A N 1
ATOM 830 C CA . PHE A 1 106 ? -5.231 8.466 -1.796 1.00 98.00 106 PHE A CA 1
ATOM 831 C C . PHE A 1 106 ? -6.139 7.957 -0.676 1.00 98.00 106 PHE A C 1
ATOM 833 O O . PHE A 1 106 ? -5.659 7.535 0.378 1.00 98.00 106 PHE A O 1
ATOM 840 N N . SER A 1 107 ? -7.447 7.933 -0.926 1.00 97.44 107 SER A N 1
ATOM 841 C CA . SER A 1 107 ? -8.424 7.296 -0.044 1.00 97.44 107 SER A CA 1
ATOM 842 C C . SER A 1 107 ? -9.557 6.678 -0.852 1.00 97.44 107 SER A C 1
ATOM 844 O O . SER A 1 107 ? -10.209 7.380 -1.624 1.00 97.44 107 SER A O 1
ATOM 846 N N . LYS A 1 108 ? -9.842 5.397 -0.616 1.00 96.12 108 LYS A N 1
ATOM 847 C CA . LYS A 1 108 ? -10.991 4.692 -1.182 1.00 96.12 108 LYS A CA 1
ATOM 848 C C . LYS A 1 108 ? -11.834 4.092 -0.061 1.00 96.12 108 LYS A C 1
ATOM 850 O O . LYS A 1 108 ? -11.302 3.300 0.720 1.00 96.12 108 LYS A O 1
ATOM 855 N N . PRO A 1 109 ? -13.133 4.418 0.015 1.00 96.12 109 PRO A N 1
ATOM 856 C CA . PRO A 1 109 ? -14.011 3.818 1.004 1.00 96.12 109 PRO A CA 1
ATOM 857 C C . PRO A 1 109 ? -14.268 2.339 0.691 1.00 96.12 109 PRO A C 1
ATOM 859 O O . PRO A 1 109 ? -14.472 1.944 -0.466 1.00 96.12 109 PRO A O 1
ATOM 862 N N . GLY A 1 110 ? -14.300 1.535 1.748 1.00 93.69 110 GLY A N 1
ATOM 863 C CA . GLY A 1 110 ? -14.766 0.158 1.715 1.00 93.69 110 GLY A CA 1
ATOM 864 C C . GLY A 1 110 ? -16.273 0.059 1.476 1.00 93.69 110 GLY A C 1
ATOM 865 O O . GLY A 1 110 ? -16.999 1.060 1.396 1.00 93.69 110 GLY A O 1
ATOM 866 N N . ARG A 1 111 ? -16.777 -1.169 1.346 1.00 90.38 111 ARG A N 1
ATOM 867 C CA . ARG A 1 111 ? -18.212 -1.403 1.224 1.00 90.38 111 ARG A CA 1
ATOM 868 C C . ARG A 1 111 ? -18.835 -1.189 2.599 1.00 90.38 111 ARG A C 1
ATOM 870 O O . ARG A 1 111 ? -18.605 -1.959 3.528 1.00 90.38 111 ARG A O 1
ATOM 877 N N . ARG A 1 112 ? -19.674 -0.157 2.731 1.00 73.12 112 ARG A N 1
ATOM 878 C CA . ARG A 1 112 ? -20.463 0.042 3.953 1.00 73.12 112 ARG A CA 1
ATOM 879 C C . ARG A 1 112 ? -21.279 -1.223 4.213 1.00 73.12 112 ARG A C 1
ATOM 881 O O . ARG A 1 112 ? -22.194 -1.532 3.446 1.00 73.12 112 ARG A O 1
ATOM 888 N N . LYS A 1 113 ? -20.989 -1.935 5.305 1.00 62.81 113 LYS A N 1
ATOM 889 C CA . LYS A 1 113 ? -21.960 -2.872 5.870 1.00 62.81 113 LYS A CA 1
ATOM 890 C C . LYS A 1 113 ? -23.154 -2.012 6.252 1.00 62.81 113 LYS A C 1
ATOM 892 O O . LYS A 1 113 ? -23.013 -1.089 7.048 1.00 62.81 113 LYS A O 1
ATOM 897 N N . LYS A 1 114 ? -24.285 -2.226 5.582 1.00 49.78 114 LYS A N 1
ATOM 898 C CA . LYS A 1 114 ? -25.551 -1.562 5.889 1.00 49.78 114 LYS A CA 1
ATOM 899 C C . LYS A 1 114 ? -25.796 -1.840 7.370 1.00 49.78 114 LYS A C 1
ATOM 901 O O . LYS A 1 114 ? -26.083 -2.981 7.711 1.00 49.78 114 LYS A O 1
ATOM 906 N N . THR A 1 115 ? -25.544 -0.861 8.237 1.00 49.16 115 THR A N 1
ATOM 907 C CA . THR A 1 115 ? -25.804 -0.999 9.665 1.00 49.16 115 THR A CA 1
ATOM 908 C C . THR A 1 115 ? -27.262 -1.396 9.769 1.00 49.16 115 THR A C 1
ATOM 910 O O . THR A 1 115 ? -28.137 -0.644 9.333 1.00 49.16 115 THR A O 1
ATOM 913 N N . GLU A 1 116 ? -27.504 -2.619 10.225 1.00 47.19 116 GLU A N 1
ATOM 914 C CA . GLU A 1 116 ? -28.828 -3.080 10.585 1.00 47.19 116 GLU A CA 1
ATOM 915 C C . GLU A 1 116 ? -29.330 -2.070 11.609 1.00 47.19 116 GLU A C 1
ATOM 917 O O . GLU A 1 116 ? -28.730 -1.859 12.664 1.00 47.19 116 GLU A O 1
ATOM 922 N N . GLN A 1 117 ? -30.309 -1.290 11.170 1.00 43.56 117 GLN A N 1
ATOM 923 C CA . GLN A 1 117 ? -30.869 -0.174 11.898 1.00 43.56 117 GLN A CA 1
ATOM 924 C C . GLN A 1 117 ? -31.358 -0.750 13.222 1.00 43.56 117 GLN A C 1
ATOM 926 O O . GLN A 1 117 ? -32.258 -1.588 13.217 1.00 43.56 117 GLN A O 1
ATOM 931 N N . ALA A 1 118 ? -30.697 -0.383 14.326 1.00 47.78 118 ALA A N 1
ATOM 932 C CA . ALA A 1 118 ? -31.087 -0.826 15.654 1.00 47.78 118 ALA A CA 1
ATOM 933 C C . ALA A 1 118 ? -32.592 -0.591 15.793 1.00 47.78 118 ALA A C 1
ATOM 935 O O . ALA A 1 118 ? -33.061 0.541 15.631 1.00 47.78 118 ALA A O 1
ATOM 936 N N . ALA A 1 119 ? -33.337 -1.681 15.983 1.00 52.56 119 ALA A N 1
ATOM 937 C CA . ALA A 1 119 ? -34.774 -1.633 16.173 1.00 52.56 119 ALA A CA 1
ATOM 938 C C . ALA A 1 119 ? -35.090 -0.584 17.254 1.00 52.56 119 ALA A C 1
ATOM 940 O O . ALA A 1 119 ? -34.360 -0.517 18.250 1.00 52.56 119 ALA A O 1
ATOM 941 N N . PRO A 1 120 ? -36.123 0.258 17.072 1.00 48.94 120 PRO A N 1
ATOM 942 C CA . PRO A 1 120 ? -36.503 1.210 18.101 1.00 48.94 120 PRO A CA 1
ATOM 943 C C . PRO A 1 120 ? -36.784 0.435 19.388 1.00 48.94 120 PRO A C 1
ATOM 945 O O . PRO A 1 120 ? -37.618 -0.471 19.411 1.00 48.94 120 PRO A O 1
ATOM 948 N N . VAL A 1 121 ? -36.039 0.774 20.441 1.00 58.34 121 VAL A N 1
ATOM 949 C CA . VAL A 1 121 ? -36.279 0.294 21.801 1.00 58.34 121 VAL A CA 1
ATOM 950 C C . VAL A 1 121 ? -37.744 0.614 22.119 1.00 58.34 121 VAL A C 1
ATOM 952 O O . VAL A 1 121 ? -38.120 1.785 22.001 1.00 58.34 121 VAL A O 1
ATOM 955 N N . PRO A 1 122 ? -38.601 -0.372 22.446 1.00 53.41 122 PRO A N 1
ATOM 956 C CA . PRO A 1 122 ? -39.962 -0.067 22.852 1.00 53.41 122 PRO A CA 1
ATOM 957 C C . PRO A 1 122 ? -39.893 0.817 24.096 1.00 53.41 122 PRO A C 1
ATOM 959 O O . PRO A 1 122 ? -39.206 0.491 25.065 1.00 53.41 122 PRO A O 1
ATOM 962 N N . ALA A 1 123 ? -40.550 1.972 24.011 1.00 59.12 123 ALA A N 1
ATOM 963 C CA . ALA A 1 123 ? -40.625 2.924 25.100 1.00 59.12 123 ALA A CA 1
ATOM 964 C C . ALA A 1 123 ? -41.261 2.258 26.327 1.00 59.12 123 ALA A C 1
ATOM 966 O O . ALA A 1 123 ? -42.310 1.620 26.240 1.00 59.12 123 ALA A O 1
ATOM 967 N N . ASP A 1 124 ? -40.554 2.426 27.434 1.00 48.59 124 ASP A N 1
ATOM 968 C CA . ASP A 1 124 ? -40.924 2.189 28.822 1.00 48.59 124 ASP A CA 1
ATOM 969 C C . ASP A 1 124 ? -42.436 2.343 29.083 1.00 48.59 124 ASP A C 1
ATOM 971 O O . ASP A 1 124 ? -43.012 3.414 28.880 1.00 48.59 124 ASP A O 1
ATOM 975 N N . ALA A 1 125 ? -43.076 1.268 29.545 1.00 55.31 125 ALA A N 1
ATOM 976 C CA . ALA A 1 125 ? -44.399 1.315 30.153 1.00 55.31 125 ALA A CA 1
ATOM 977 C C . ALA A 1 125 ? -44.219 1.207 31.670 1.00 55.31 125 ALA A C 1
ATOM 979 O O . ALA A 1 125 ? -44.311 0.124 32.246 1.00 55.31 125 ALA A O 1
ATOM 980 N N . SER A 1 126 ? -43.954 2.350 32.299 1.00 55.09 126 SER A N 1
ATOM 981 C CA . SER A 1 126 ? -44.033 2.530 33.747 1.00 55.09 126 SER A CA 1
ATOM 982 C C . SER A 1 126 ? -45.029 3.649 34.070 1.00 55.09 126 SER A C 1
ATOM 984 O O . SER A 1 126 ? -44.906 4.743 33.520 1.00 55.09 126 SER A O 1
ATOM 986 N N . HIS A 1 127 ? -45.929 3.350 35.019 1.00 47.78 127 HIS A N 1
ATOM 987 C CA . HIS A 1 127 ? -47.090 4.079 35.581 1.00 47.78 127 HIS A CA 1
ATOM 988 C C . HIS A 1 127 ? -48.424 3.454 35.132 1.00 47.78 127 HIS A C 1
ATOM 990 O O . HIS A 1 127 ? -48.679 3.316 33.945 1.00 47.78 127 HIS A O 1
ATOM 996 N N . ASP A 1 128 ? -49.302 2.985 36.022 1.00 48.56 128 ASP A N 1
ATOM 997 C CA . ASP A 1 128 ? -49.727 3.659 37.250 1.00 48.56 128 ASP A CA 1
ATOM 998 C C . ASP A 1 128 ? -50.258 2.670 38.313 1.00 48.56 128 ASP A C 1
ATOM 1000 O O . ASP A 1 128 ? -50.860 1.642 37.994 1.00 48.56 128 ASP A O 1
ATOM 1004 N N . ILE A 1 129 ? -50.015 2.996 39.584 1.00 57.09 129 ILE A N 1
ATOM 1005 C CA . ILE A 1 129 ? -50.572 2.345 40.774 1.00 57.09 129 ILE A CA 1
ATOM 1006 C C . ILE A 1 129 ? -51.833 3.124 41.167 1.00 57.09 129 ILE A C 1
ATOM 1008 O O . ILE A 1 129 ? -51.717 4.308 41.462 1.00 57.09 129 ILE A O 1
ATOM 1012 N N . GLY A 1 130 ? -52.986 2.459 41.313 1.00 55.38 130 GLY A N 1
ATOM 1013 C CA . GLY A 1 130 ? -54.074 2.974 42.159 1.00 55.38 130 GLY A CA 1
ATOM 1014 C C . GLY A 1 130 ? -55.497 2.655 41.699 1.00 55.38 130 GLY A C 1
ATOM 1015 O O . GLY A 1 130 ? -56.026 3.319 40.813 1.00 55.38 130 GLY A O 1
ATO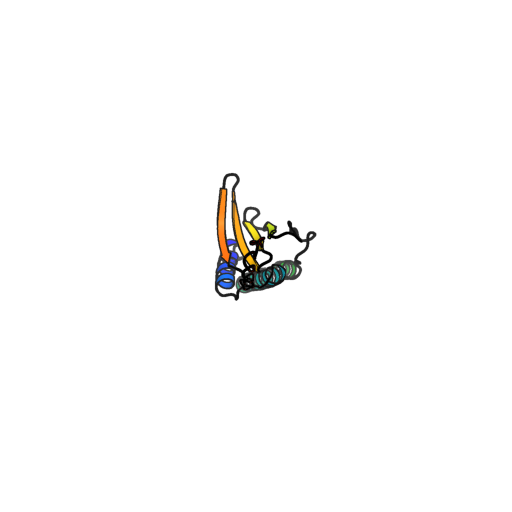M 1016 N N . HIS A 1 131 ? -56.155 1.687 42.343 1.00 46.97 131 HIS A N 1
ATOM 1017 C CA . HIS A 1 131 ? -57.084 1.935 43.458 1.00 46.97 131 HIS A CA 1
ATOM 1018 C C . HIS A 1 131 ? -57.594 0.622 44.062 1.00 46.97 131 HIS A C 1
ATOM 1020 O O . HIS A 1 131 ? -57.823 -0.338 43.294 1.00 46.97 131 HIS A O 1
#

Radius of gyration: 21.29 Å; chains: 1; bounding box: 72×31×62 Å

Foldseek 3Di:
DQDDPVQLVVQLQVQVVVDDAAQFQQRLLVSSLVSSLVSCVVRVHDPVVSVVSVPDDCDVVNQWDQPPHQKIKHADPSQNQWMWIAGGRRKIWIWGHDPVDIDTPDIDDHDDPPPPPPDPDPDDDDDDDDD